Protein AF-A0A4U3AVX3-F1 (afdb_monomer_lite)

pLDDT: mean 81.18, std 16.86, range [42.47, 97.69]

Secondary structure (DSSP, 8-state):
---EEEEEE--TT-SSPPPS-SEEEEEE--TTS-HHHHHHHHH-TT-S---------------PPP-SSSSSGGG-HHHHHHHHHHS-HHHHHHHH-TT--S--S-SSS---------S-HHHHHHHSS--SPEEEEE--S-HHHHHHHHHHHHHHHTTT-EEEEE-

Radius of gyration: 23.23 Å; chains: 1; bounding box: 55×42×64 Å

Structure (mmCIF, N/CA/C/O backbone):
data_AF-A0A4U3AVX3-F1
#
_entry.id   AF-A0A4U3AVX3-F1
#
loop_
_atom_site.group_PDB
_atom_site.id
_atom_site.type_symbol
_atom_site.label_atom_id
_atom_site.label_alt_id
_atom_site.label_comp_id
_atom_site.label_asym_id
_atom_site.label_entity_id
_atom_site.label_seq_id
_atom_site.pdbx_PDB_ins_code
_atom_site.Cartn_x
_atom_site.Cartn_y
_atom_site.Cartn_z
_atom_site.occupancy
_atom_site.B_iso_or_equiv
_atom_site.auth_seq_id
_atom_site.auth_comp_id
_atom_site.auth_asym_id
_atom_site.auth_atom_id
_atom_site.pdbx_PDB_model_num
ATOM 1 N N . LYS A 1 1 ? 4.988 -21.644 -23.668 1.00 46.41 1 LYS A N 1
ATOM 2 C CA . LYS A 1 1 ? 3.973 -20.566 -23.754 1.00 46.41 1 LYS A CA 1
ATOM 3 C C . LYS A 1 1 ? 4.715 -19.306 -24.170 1.00 46.41 1 LYS A C 1
ATOM 5 O O . LYS A 1 1 ? 5.763 -19.059 -23.594 1.00 46.41 1 LYS A O 1
ATOM 10 N N . ASN A 1 2 ? 4.266 -18.623 -25.223 1.00 47.28 2 ASN A N 1
ATOM 11 C CA . ASN A 1 2 ? 4.997 -17.502 -25.822 1.00 47.28 2 ASN A CA 1
ATOM 12 C C . ASN A 1 2 ? 5.217 -16.402 -24.779 1.00 47.28 2 ASN A C 1
ATOM 14 O O . ASN A 1 2 ? 4.242 -15.883 -24.239 1.00 47.28 2 ASN A O 1
ATOM 18 N N . ALA A 1 3 ? 6.480 -16.077 -24.494 1.00 58.94 3 ALA A N 1
ATOM 19 C CA . ALA A 1 3 ? 6.816 -14.868 -23.756 1.00 58.94 3 ALA A CA 1
ATOM 20 C C . ALA A 1 3 ? 6.186 -13.681 -24.496 1.00 58.94 3 ALA A C 1
ATOM 22 O O . ALA A 1 3 ? 6.289 -13.595 -25.723 1.00 58.94 3 ALA A O 1
ATOM 23 N N . GLN A 1 4 ? 5.490 -12.800 -23.776 1.00 75.06 4 GLN A N 1
ATOM 24 C CA . GLN A 1 4 ? 5.022 -11.554 -24.373 1.00 75.06 4 GLN A CA 1
ATOM 25 C C . GLN A 1 4 ? 6.261 -10.694 -24.627 1.00 75.06 4 GLN A C 1
ATOM 27 O O . GLN A 1 4 ? 6.873 -10.178 -23.691 1.00 75.06 4 GLN A O 1
ATOM 32 N N . LEU A 1 5 ? 6.673 -10.646 -25.892 1.00 83.94 5 LEU A N 1
ATOM 33 C CA . LEU A 1 5 ? 7.827 -9.904 -26.373 1.00 83.94 5 LEU A CA 1
ATOM 34 C C . LEU A 1 5 ? 7.346 -8.556 -26.903 1.00 83.94 5 LEU A C 1
ATOM 36 O O . LEU A 1 5 ? 6.548 -8.505 -27.839 1.00 83.94 5 LEU A O 1
ATOM 40 N N . PHE A 1 6 ? 7.847 -7.477 -26.319 1.00 88.19 6 PHE A N 1
ATOM 41 C CA . PHE A 1 6 ? 7.631 -6.127 -26.811 1.00 88.19 6 PHE A CA 1
ATOM 42 C C . PHE A 1 6 ? 8.921 -5.621 -27.455 1.00 88.19 6 PHE A C 1
ATOM 44 O O . PHE A 1 6 ? 9.955 -5.514 -26.798 1.00 88.19 6 PHE A O 1
ATOM 51 N N . VAL A 1 7 ? 8.865 -5.363 -28.761 1.00 90.50 7 VAL A N 1
ATOM 52 C CA . VAL A 1 7 ? 10.031 -4.996 -29.570 1.00 90.50 7 VAL A CA 1
ATOM 53 C C . VAL A 1 7 ? 9.952 -3.518 -29.926 1.00 90.50 7 VAL A C 1
ATOM 55 O O . VAL A 1 7 ? 8.948 -3.058 -30.464 1.00 90.50 7 VAL A O 1
ATOM 58 N N . LEU A 1 8 ? 11.031 -2.794 -29.646 1.00 92.88 8 LEU A N 1
ATOM 59 C CA . LEU A 1 8 ? 11.261 -1.428 -30.097 1.00 92.88 8 LEU A CA 1
ATOM 60 C C . LEU A 1 8 ? 12.385 -1.451 -31.131 1.00 92.88 8 LEU A C 1
ATOM 62 O O . LEU A 1 8 ? 13.478 -1.926 -30.830 1.00 92.88 8 LEU A O 1
ATOM 66 N N . GLU A 1 9 ? 12.125 -0.939 -32.329 1.00 94.56 9 GLU A N 1
ATOM 67 C CA . GLU A 1 9 ? 13.113 -0.821 -33.407 1.00 94.56 9 GLU A CA 1
ATOM 68 C C . GLU A 1 9 ? 13.419 0.648 -33.695 1.00 94.56 9 GLU A C 1
ATOM 70 O O . GLU A 1 9 ? 12.637 1.546 -33.364 1.00 94.56 9 GLU A O 1
ATOM 75 N N . VAL A 1 10 ? 14.584 0.898 -34.287 1.00 93.75 10 VAL A N 1
ATOM 76 C CA . VAL A 1 10 ? 15.015 2.245 -34.650 1.00 93.75 10 VAL A CA 1
ATOM 77 C C . VAL A 1 10 ? 14.009 2.922 -35.582 1.00 93.75 10 VAL A C 1
ATOM 79 O O . VAL A 1 10 ? 13.535 2.349 -36.559 1.00 93.75 10 VAL A O 1
ATOM 82 N N . HIS A 1 11 ? 13.697 4.183 -35.285 1.00 93.75 11 HIS A N 1
ATOM 83 C CA . HIS A 1 11 ? 12.913 5.025 -36.176 1.00 93.75 11 HIS A CA 1
ATOM 84 C C . HIS A 1 11 ? 13.848 5.934 -36.977 1.00 93.75 11 HIS A C 1
ATOM 86 O O . HIS A 1 11 ? 14.228 7.006 -36.511 1.00 93.75 11 HIS A O 1
ATOM 92 N N . ASP A 1 12 ? 14.195 5.519 -38.197 1.00 89.75 12 ASP A N 1
ATOM 93 C CA . ASP A 1 12 ? 15.178 6.228 -39.034 1.00 89.75 12 ASP A CA 1
ATOM 94 C C . ASP A 1 12 ? 14.768 7.660 -39.421 1.00 89.75 12 ASP A C 1
ATOM 96 O O . ASP A 1 12 ? 15.625 8.480 -39.740 1.00 89.75 12 ASP A O 1
ATOM 100 N N . LEU A 1 13 ? 13.471 7.989 -39.374 1.00 92.19 13 LEU A N 1
ATOM 101 C CA . LEU A 1 13 ? 12.964 9.339 -39.666 1.00 92.19 13 LEU A CA 1
ATOM 102 C C . LEU A 1 13 ? 12.836 10.220 -38.414 1.00 92.19 13 LEU A C 1
ATOM 104 O O . LEU A 1 13 ? 12.289 11.322 -38.489 1.00 92.19 13 LEU A O 1
ATOM 108 N N . TYR A 1 14 ? 13.311 9.757 -37.255 1.00 92.25 14 TYR A N 1
ATOM 109 C CA . TYR A 1 14 ? 13.309 10.569 -36.048 1.00 92.25 14 TYR A CA 1
ATOM 110 C C . TYR A 1 14 ? 14.224 11.787 -36.229 1.00 92.25 14 TYR A C 1
ATOM 112 O O . TYR A 1 14 ? 15.420 11.673 -36.464 1.00 92.25 14 TYR A O 1
ATOM 120 N N . TYR A 1 15 ? 13.638 12.975 -36.108 1.00 89.19 15 TYR A N 1
ATOM 121 C CA . TYR A 1 15 ? 14.219 14.249 -36.547 1.00 89.19 15 TYR A CA 1
ATOM 122 C C . TYR A 1 15 ? 15.460 14.739 -35.777 1.00 89.19 15 TYR A C 1
ATOM 124 O O . TYR A 1 15 ? 16.019 15.776 -36.135 1.00 89.19 15 TYR A O 1
ATOM 132 N N . ARG A 1 16 ? 15.849 14.072 -34.685 1.00 89.94 16 ARG A N 1
ATOM 133 C CA . ARG A 1 16 ? 17.024 14.439 -33.882 1.00 89.94 16 ARG A CA 1
ATOM 134 C C . ARG A 1 16 ? 18.163 13.461 -34.142 1.00 89.94 16 ARG A C 1
ATOM 136 O O . ARG A 1 16 ? 18.607 13.295 -35.270 1.00 89.94 16 ARG A O 1
ATOM 143 N N . GLU A 1 17 ? 18.663 12.849 -33.083 1.00 90.12 17 GLU A N 1
ATOM 144 C CA . GLU A 1 17 ? 19.763 11.909 -33.142 1.00 90.12 17 GLU A CA 1
ATOM 145 C C . GLU A 1 17 ? 19.211 10.502 -33.315 1.00 90.12 17 GLU A C 1
ATOM 147 O O . GLU A 1 17 ? 18.207 10.123 -32.702 1.00 90.12 17 GLU A O 1
ATOM 152 N N . ARG A 1 18 ? 19.894 9.723 -34.151 1.00 89.44 18 ARG A N 1
ATOM 153 C CA . ARG A 1 18 ? 19.607 8.305 -34.303 1.00 89.44 18 ARG A CA 1
ATOM 154 C C . ARG A 1 18 ? 19.946 7.585 -32.989 1.00 89.44 18 ARG A C 1
ATOM 156 O O . ARG A 1 18 ? 21.055 7.765 -32.484 1.00 89.44 18 ARG A O 1
ATOM 163 N N . PRO A 1 19 ? 19.046 6.745 -32.452 1.00 90.19 19 PRO A N 1
ATOM 164 C CA . PRO A 1 19 ? 19.368 5.857 -31.341 1.00 90.19 19 PRO A CA 1
ATOM 165 C C . PRO A 1 19 ? 20.643 5.037 -31.596 1.00 90.19 19 PRO A C 1
ATOM 167 O O . PRO A 1 19 ? 20.881 4.562 -32.709 1.00 90.19 19 PRO A O 1
ATOM 170 N N . PHE A 1 20 ? 21.448 4.840 -30.549 1.00 89.56 20 PHE A N 1
ATOM 171 C CA . PHE A 1 20 ? 22.658 4.008 -30.611 1.00 89.56 20 PHE A CA 1
ATOM 172 C C . PHE A 1 20 ? 22.356 2.512 -30.770 1.00 89.56 20 PHE A C 1
ATOM 174 O O . PHE A 1 20 ? 23.218 1.759 -31.213 1.00 89.56 20 PHE A O 1
ATOM 181 N N . LEU A 1 21 ? 21.155 2.082 -30.375 1.00 90.75 21 LEU A N 1
ATOM 182 C CA . LEU A 1 21 ? 20.692 0.702 -30.481 1.00 90.75 21 LEU A CA 1
ATOM 183 C C . LEU A 1 21 ? 19.635 0.599 -31.575 1.00 90.75 21 LEU A C 1
ATOM 185 O O . LEU A 1 21 ? 18.685 1.381 -31.596 1.00 90.75 21 LEU A O 1
ATOM 189 N N . ASP A 1 22 ? 19.781 -0.404 -32.436 1.00 92.00 22 ASP A N 1
ATOM 190 C CA . ASP A 1 22 ? 18.849 -0.646 -33.541 1.00 92.00 22 ASP A CA 1
ATOM 191 C C . ASP A 1 22 ? 17.568 -1.344 -33.077 1.00 92.00 22 ASP A C 1
ATOM 193 O O . ASP A 1 22 ? 16.520 -1.224 -33.711 1.00 92.00 22 ASP A O 1
ATOM 197 N N . ARG A 1 23 ? 17.661 -2.082 -31.964 1.00 89.94 23 ARG A N 1
ATOM 198 C CA . ARG A 1 23 ? 16.577 -2.902 -31.437 1.00 89.94 23 ARG A CA 1
ATOM 199 C C . ARG A 1 23 ? 16.697 -3.093 -29.930 1.00 89.94 23 ARG A C 1
ATOM 201 O O . ARG A 1 23 ? 17.777 -3.385 -29.419 1.00 89.94 23 ARG A O 1
ATOM 208 N N . ILE A 1 24 ? 15.575 -2.960 -29.233 1.00 89.56 24 ILE A N 1
ATOM 209 C CA . ILE A 1 24 ? 15.419 -3.280 -27.813 1.00 89.56 24 ILE A CA 1
ATOM 210 C C . ILE A 1 24 ? 14.266 -4.273 -27.687 1.00 89.56 24 ILE A C 1
ATOM 212 O O . ILE A 1 24 ? 13.164 -4.036 -28.180 1.00 89.56 24 ILE A O 1
ATOM 216 N N . GLU A 1 25 ? 14.526 -5.386 -27.014 1.00 87.69 25 GLU A N 1
ATOM 217 C CA . GLU A 1 25 ? 13.552 -6.442 -26.761 1.00 87.69 25 GLU A CA 1
ATOM 218 C C . GLU A 1 25 ? 13.214 -6.481 -25.269 1.00 87.69 25 GLU A C 1
ATOM 220 O O . GLU A 1 25 ? 14.060 -6.807 -24.438 1.00 87.69 25 GLU A O 1
ATOM 225 N N . LEU A 1 26 ? 11.972 -6.144 -24.922 1.00 84.19 26 LEU A N 1
ATOM 226 C CA . LEU A 1 26 ? 11.451 -6.264 -23.564 1.00 84.19 26 LEU A CA 1
ATOM 227 C C . LEU A 1 26 ? 10.667 -7.571 -23.457 1.00 84.19 26 LEU A C 1
ATOM 229 O O . LEU A 1 26 ? 9.624 -7.747 -24.089 1.00 84.19 26 LEU A O 1
ATOM 233 N N . MET A 1 27 ? 11.188 -8.505 -22.668 1.00 81.25 27 MET A N 1
ATOM 234 C CA . MET A 1 27 ? 10.599 -9.828 -22.484 1.00 81.25 27 MET A CA 1
ATOM 235 C C . MET A 1 27 ? 9.857 -9.895 -21.153 1.00 81.25 27 MET A C 1
ATOM 237 O O . MET A 1 27 ? 10.463 -9.721 -20.096 1.00 81.25 27 MET A O 1
ATOM 241 N N . ASN A 1 28 ? 8.563 -10.212 -21.190 1.00 75.31 28 ASN A N 1
ATOM 242 C CA . ASN A 1 28 ? 7.835 -10.583 -19.982 1.00 75.31 28 ASN A CA 1
ATOM 243 C C . ASN A 1 28 ? 8.186 -12.031 -19.604 1.00 75.31 28 ASN A C 1
ATOM 245 O O . ASN A 1 28 ? 7.740 -12.978 -20.260 1.00 75.31 28 ASN A O 1
ATOM 249 N N . VAL A 1 29 ? 9.020 -12.192 -18.577 1.00 71.50 29 VAL A N 1
ATOM 250 C CA . VAL A 1 29 ? 9.390 -13.492 -18.006 1.00 71.50 29 VAL A CA 1
ATOM 251 C C . VAL A 1 29 ? 8.610 -13.744 -16.717 1.00 71.50 29 VAL A C 1
ATOM 253 O O . VAL A 1 29 ? 8.318 -12.821 -15.960 1.00 71.50 29 VAL A O 1
ATOM 256 N N . GLU A 1 30 ? 8.266 -15.002 -16.443 1.00 66.88 30 GLU A N 1
ATOM 257 C CA . GLU A 1 30 ? 7.594 -15.360 -15.190 1.00 66.88 30 GLU A CA 1
ATOM 258 C C . GLU A 1 30 ? 8.519 -15.095 -13.979 1.00 66.88 30 GLU A C 1
ATOM 260 O O . GLU A 1 30 ? 9.715 -15.387 -14.032 1.00 66.88 30 GLU A O 1
ATOM 265 N N . LYS A 1 31 ? 7.949 -14.564 -12.881 1.00 57.25 31 LYS A N 1
ATOM 266 C CA . LYS A 1 31 ? 8.620 -14.034 -11.664 1.00 57.25 31 LYS A CA 1
ATOM 267 C C . LYS A 1 31 ? 9.709 -14.917 -11.024 1.00 57.25 31 LYS A C 1
ATOM 269 O O . LYS A 1 31 ? 10.500 -14.409 -10.241 1.00 57.25 31 LYS A O 1
ATOM 274 N N . ASN A 1 32 ? 9.758 -16.212 -11.333 1.00 52.56 32 ASN A N 1
ATOM 275 C CA . ASN A 1 32 ? 10.705 -17.167 -10.740 1.00 52.56 32 ASN A CA 1
ATOM 276 C C . ASN A 1 32 ? 12.015 -17.314 -11.522 1.00 52.56 32 ASN A C 1
ATOM 278 O O . ASN A 1 32 ? 12.859 -18.140 -11.174 1.00 52.56 32 ASN A O 1
ATOM 282 N N . VAL A 1 33 ? 12.195 -16.542 -12.589 1.00 50.53 33 VAL A N 1
ATOM 283 C CA . VAL A 1 33 ? 13.469 -16.468 -13.292 1.00 50.53 33 VAL A CA 1
ATOM 284 C C . VAL A 1 33 ? 14.239 -15.304 -12.690 1.00 50.53 33 VAL A C 1
ATOM 286 O O . VAL A 1 33 ? 13.786 -14.169 -12.773 1.00 50.53 33 VAL A O 1
ATOM 289 N N . ASN A 1 34 ? 15.404 -15.564 -12.096 1.00 50.75 34 ASN A N 1
ATOM 290 C CA . ASN A 1 34 ? 16.345 -14.500 -11.760 1.00 50.75 34 ASN A CA 1
ATOM 291 C C . ASN A 1 34 ? 16.779 -13.844 -13.086 1.00 50.75 34 ASN A C 1
ATOM 293 O O . ASN A 1 34 ? 17.649 -14.354 -13.792 1.00 50.75 34 ASN A O 1
ATOM 297 N N . THR A 1 35 ? 16.073 -12.792 -13.502 1.00 48.16 35 THR A N 1
ATOM 298 C CA . THR A 1 35 ? 16.073 -12.259 -14.876 1.00 48.16 35 THR A CA 1
ATOM 299 C C . THR A 1 35 ? 17.452 -11.773 -15.309 1.00 48.16 35 THR A C 1
ATOM 301 O O . THR A 1 35 ? 17.804 -11.841 -16.486 1.00 48.16 35 THR A O 1
ATOM 304 N N . TYR A 1 36 ? 18.262 -11.355 -14.335 1.00 50.19 36 TYR A N 1
ATOM 305 C CA . TYR A 1 36 ? 19.651 -10.952 -14.521 1.00 50.19 36 TYR A CA 1
ATOM 306 C C . TYR A 1 36 ? 20.582 -12.111 -14.902 1.00 50.19 36 TYR A C 1
ATOM 308 O O . TYR A 1 36 ? 21.579 -11.902 -15.592 1.00 50.19 36 TYR A O 1
ATOM 316 N N . ASP A 1 37 ? 20.255 -13.340 -14.498 1.00 49.62 37 ASP A N 1
ATOM 317 C CA . ASP A 1 37 ? 21.137 -14.494 -14.663 1.00 49.62 37 ASP A CA 1
ATOM 318 C C . ASP A 1 37 ? 21.044 -15.141 -16.052 1.00 49.62 37 ASP A C 1
ATOM 320 O O . ASP A 1 37 ? 22.043 -15.670 -16.541 1.00 49.62 37 ASP A O 1
ATOM 324 N N . VAL A 1 38 ? 19.884 -15.102 -16.719 1.00 49.62 38 VAL A N 1
ATOM 325 C CA . VAL A 1 38 ? 19.653 -15.928 -17.923 1.00 49.62 38 VAL A CA 1
ATOM 326 C C . VAL A 1 38 ? 20.438 -15.445 -19.145 1.00 49.62 38 VAL A C 1
ATOM 328 O O . VAL A 1 38 ? 20.944 -16.270 -19.905 1.00 49.62 38 VAL A O 1
ATOM 331 N N . LEU A 1 39 ? 20.602 -14.132 -19.329 1.00 49.31 39 LEU A N 1
ATOM 332 C CA . LEU A 1 39 ? 21.301 -13.587 -20.502 1.00 49.31 39 LEU A CA 1
ATOM 333 C C . LEU A 1 39 ? 22.802 -13.368 -20.257 1.00 49.31 39 LEU A C 1
ATOM 335 O O . LEU A 1 39 ? 23.611 -13.603 -21.154 1.00 49.31 39 LEU A O 1
ATOM 339 N N . VAL A 1 40 ? 23.202 -12.990 -19.037 1.00 46.50 40 VAL A N 1
ATOM 340 C CA . VAL A 1 40 ? 24.609 -12.684 -18.717 1.00 46.50 40 VAL A CA 1
ATOM 341 C C . VAL A 1 40 ? 25.443 -13.958 -18.522 1.00 46.50 40 VAL A C 1
ATOM 343 O O . VAL A 1 40 ? 26.552 -14.037 -19.056 1.00 46.50 40 VAL A O 1
ATOM 346 N N . LYS A 1 41 ? 24.914 -14.997 -17.849 1.00 46.38 41 LYS A N 1
ATOM 347 C CA . LYS A 1 41 ? 25.636 -16.276 -17.661 1.00 46.38 41 LYS A CA 1
ATOM 348 C C . LYS A 1 41 ? 25.785 -17.080 -18.954 1.00 46.38 41 LYS A C 1
ATOM 350 O O . LYS A 1 41 ? 26.730 -17.856 -19.080 1.00 46.38 41 LYS A O 1
ATOM 355 N N . ALA A 1 42 ? 24.884 -16.894 -19.921 1.00 49.72 42 ALA A N 1
ATOM 356 C CA . ALA A 1 42 ? 24.968 -17.567 -21.216 1.00 49.72 42 ALA A CA 1
ATOM 357 C C . ALA A 1 42 ? 26.131 -17.044 -22.082 1.00 49.72 42 ALA A C 1
ATOM 359 O O . ALA A 1 42 ? 26.704 -17.815 -22.850 1.00 49.72 42 ALA A O 1
ATOM 360 N N . GLN A 1 43 ? 26.500 -15.764 -21.946 1.00 49.50 43 GLN A N 1
ATOM 361 C CA . GLN A 1 43 ? 27.513 -15.118 -22.792 1.00 49.50 43 GLN A CA 1
ATOM 362 C C . GLN A 1 43 ? 28.888 -14.965 -22.124 1.00 49.50 43 GLN A C 1
ATOM 364 O O . GLN A 1 43 ? 29.898 -14.921 -22.823 1.00 49.50 43 GLN A O 1
ATOM 369 N N . TYR A 1 44 ? 28.959 -14.920 -20.791 1.00 50.62 44 TYR A N 1
ATOM 370 C CA . TYR A 1 44 ? 30.203 -14.653 -20.064 1.00 50.62 44 TYR A CA 1
ATOM 371 C C . TYR A 1 44 ? 30.431 -15.691 -18.963 1.00 50.62 44 TYR A C 1
ATOM 373 O O . TYR A 1 44 ? 30.231 -15.415 -17.784 1.00 50.62 44 TYR A O 1
ATOM 381 N N . LYS A 1 45 ? 30.862 -16.900 -19.350 1.00 49.84 45 LYS A N 1
ATOM 382 C CA . LYS A 1 45 ? 31.167 -17.989 -18.403 1.00 49.84 45 LYS A CA 1
ATOM 383 C C . LYS A 1 45 ? 32.364 -17.707 -17.477 1.00 49.84 45 LYS A C 1
ATOM 385 O O . LYS A 1 45 ? 32.415 -18.299 -16.409 1.00 49.84 45 LYS A O 1
ATOM 390 N N . ASP A 1 46 ? 33.252 -16.771 -17.835 1.00 50.34 46 ASP A N 1
ATOM 391 C CA . ASP A 1 46 ? 34.568 -16.602 -17.184 1.00 50.34 46 ASP A CA 1
ATOM 392 C C . ASP A 1 46 ? 34.865 -15.184 -16.643 1.00 50.34 46 ASP A C 1
ATOM 394 O O . ASP A 1 46 ? 36.025 -14.792 -16.525 1.00 50.34 46 ASP A O 1
ATOM 398 N N . LYS A 1 47 ? 33.856 -14.361 -16.320 1.00 50.53 47 LYS A N 1
ATOM 399 C CA . LYS A 1 47 ? 34.097 -13.039 -15.698 1.00 50.53 47 LYS A CA 1
ATOM 400 C C . LYS A 1 47 ? 33.463 -12.955 -14.313 1.00 50.53 47 LYS A C 1
ATOM 402 O O . LYS A 1 47 ? 32.245 -12.932 -14.196 1.00 50.53 47 LYS A O 1
ATOM 407 N N . GLU A 1 48 ? 34.296 -12.827 -13.278 1.00 53.81 48 GLU A N 1
ATOM 408 C CA . GLU A 1 48 ? 33.881 -12.847 -11.864 1.00 53.81 48 GLU A CA 1
ATOM 409 C C . GLU A 1 48 ? 32.998 -11.676 -11.399 1.00 53.81 48 GLU A C 1
ATOM 411 O O . GLU A 1 48 ? 32.518 -11.724 -10.275 1.00 53.81 48 GLU A O 1
ATOM 416 N N . LYS A 1 49 ? 32.746 -10.656 -12.231 1.00 58.25 49 LYS A N 1
ATOM 417 C CA . LYS A 1 49 ? 31.644 -9.666 -12.130 1.00 58.25 49 LYS A CA 1
ATOM 418 C C . LYS A 1 49 ? 31.894 -8.562 -13.168 1.00 58.25 49 LYS A C 1
ATOM 420 O O . LYS A 1 49 ? 32.577 -7.587 -12.868 1.00 58.25 49 LYS A O 1
ATOM 425 N N . PRO A 1 50 ? 31.396 -8.687 -14.410 1.00 52.66 50 PRO A N 1
ATOM 426 C CA . PRO A 1 50 ? 31.644 -7.674 -15.438 1.00 52.66 50 PRO A CA 1
ATOM 427 C C . PRO A 1 50 ? 30.811 -6.391 -15.271 1.00 52.66 50 PRO A C 1
ATOM 429 O O . PRO A 1 50 ? 31.101 -5.405 -15.944 1.00 52.66 50 PRO A O 1
ATOM 432 N N . ASN A 1 51 ? 29.792 -6.379 -14.402 1.00 58.09 51 ASN A N 1
ATOM 433 C CA . ASN A 1 51 ? 28.745 -5.356 -14.423 1.00 58.09 51 ASN A CA 1
ATOM 434 C C . ASN A 1 51 ? 28.656 -4.578 -13.105 1.00 58.09 51 ASN A C 1
ATOM 436 O O . ASN A 1 51 ? 28.678 -5.162 -12.022 1.00 58.09 51 ASN A O 1
ATOM 440 N N . LYS A 1 52 ? 28.509 -3.253 -13.217 1.00 61.69 52 LYS A N 1
ATOM 441 C CA . LYS A 1 52 ? 28.185 -2.366 -12.098 1.00 61.69 52 LYS A CA 1
ATOM 442 C C . LYS A 1 52 ? 26.672 -2.343 -11.914 1.00 61.69 52 LYS A C 1
ATOM 444 O O . LYS A 1 52 ? 25.956 -1.844 -12.778 1.00 61.69 52 LYS A O 1
ATOM 449 N N . GLU A 1 53 ? 26.203 -2.868 -10.793 1.00 62.16 53 GLU A N 1
ATOM 450 C CA . GLU A 1 53 ? 24.816 -2.706 -10.371 1.00 62.16 53 GLU A CA 1
ATOM 451 C C . GLU A 1 53 ? 24.610 -1.268 -9.879 1.00 62.16 53 GLU A C 1
ATOM 453 O O . GLU A 1 53 ? 25.418 -0.732 -9.114 1.00 62.16 53 GLU A O 1
ATOM 458 N N . LEU A 1 54 ? 23.572 -0.609 -10.389 1.00 63.78 54 LEU A N 1
ATOM 459 C CA . LEU A 1 54 ? 23.185 0.736 -9.982 1.00 63.78 54 LEU A CA 1
ATOM 460 C C . LEU A 1 54 ? 21.849 0.627 -9.259 1.00 63.78 54 LEU A C 1
ATOM 462 O O . LEU A 1 54 ? 20.818 0.453 -9.901 1.00 63.78 54 LEU A O 1
ATOM 466 N N . SER A 1 55 ? 21.870 0.750 -7.936 1.00 64.44 55 SER A N 1
ATOM 467 C CA . SER A 1 55 ? 20.661 0.971 -7.154 1.00 64.44 55 SER A CA 1
ATOM 468 C C . SER A 1 55 ? 20.397 2.471 -7.047 1.00 64.44 55 SER A C 1
ATOM 470 O O . SER A 1 55 ? 21.311 3.285 -6.873 1.00 64.44 55 SER A O 1
ATOM 472 N N . ARG A 1 56 ? 19.132 2.859 -7.189 1.00 65.75 56 ARG A N 1
ATOM 473 C CA . ARG A 1 56 ? 18.678 4.228 -6.956 1.00 65.75 56 ARG A CA 1
ATOM 474 C C . ARG A 1 56 ? 17.411 4.160 -6.128 1.00 65.75 56 ARG A C 1
ATOM 476 O O . ARG A 1 56 ? 16.516 3.397 -6.467 1.00 65.75 56 ARG A O 1
ATOM 483 N N . LEU A 1 57 ? 17.338 4.980 -5.084 1.00 68.00 57 LEU A N 1
ATOM 484 C CA . LEU A 1 57 ? 16.098 5.167 -4.346 1.00 68.00 57 LEU A CA 1
ATOM 485 C C . LEU A 1 57 ? 15.049 5.738 -5.307 1.00 68.00 57 LEU A C 1
ATOM 487 O O . LEU A 1 57 ? 15.237 6.822 -5.870 1.00 68.00 57 LEU A O 1
ATOM 491 N N . GLU A 1 58 ? 13.979 4.987 -5.537 1.00 68.12 58 GLU A N 1
ATOM 492 C CA . GLU A 1 58 ? 12.843 5.490 -6.296 1.00 68.12 58 GLU A CA 1
ATOM 493 C C . GLU A 1 58 ? 12.093 6.536 -5.469 1.00 68.12 58 GLU A C 1
ATOM 495 O O . GLU A 1 58 ? 11.968 6.430 -4.253 1.00 68.12 58 GLU A O 1
ATOM 500 N N . SER A 1 59 ? 11.592 7.581 -6.126 1.00 72.19 59 SER A N 1
ATOM 501 C CA . SER A 1 59 ? 10.771 8.612 -5.476 1.00 72.19 59 SER A CA 1
ATOM 502 C C . SER A 1 59 ? 9.294 8.208 -5.443 1.00 72.19 59 SER A C 1
ATOM 504 O O . SER A 1 59 ? 8.423 9.008 -5.786 1.00 72.19 59 SER A O 1
ATOM 506 N N . ASN A 1 60 ? 9.015 6.950 -5.103 1.00 78.75 60 ASN A N 1
ATOM 507 C CA . ASN A 1 60 ? 7.666 6.429 -4.925 1.00 78.75 60 ASN A CA 1
ATOM 508 C C . ASN A 1 60 ? 7.254 6.506 -3.444 1.00 78.75 60 ASN A C 1
ATOM 510 O O . ASN A 1 60 ? 8.082 6.650 -2.546 1.00 78.75 60 ASN A O 1
ATOM 514 N N . VAL A 1 61 ? 5.945 6.485 -3.193 1.00 83.38 61 VAL A N 1
ATOM 515 C CA . VAL A 1 61 ? 5.380 6.490 -1.840 1.00 83.38 61 VAL A CA 1
ATOM 516 C C . VAL A 1 61 ? 4.290 5.435 -1.778 1.00 83.38 61 VAL A C 1
ATOM 518 O O . VAL A 1 61 ? 3.347 5.470 -2.569 1.00 83.38 61 VAL A O 1
ATOM 521 N N . THR A 1 62 ? 4.397 4.540 -0.803 1.00 86.94 62 THR A N 1
ATOM 522 C CA . THR A 1 62 ? 3.330 3.610 -0.427 1.00 86.94 62 THR A CA 1
ATOM 523 C C . THR A 1 62 ? 2.485 4.247 0.670 1.00 86.94 62 THR A C 1
ATOM 525 O O . THR A 1 62 ? 3.015 4.816 1.624 1.00 86.94 62 THR A O 1
ATOM 528 N N . TYR A 1 63 ? 1.163 4.182 0.534 1.00 89.44 63 TYR A N 1
ATOM 529 C CA . TYR A 1 63 ? 0.228 4.794 1.473 1.00 89.44 63 TYR A CA 1
ATOM 530 C C . TYR A 1 63 ? -1.048 3.964 1.602 1.00 89.44 63 TYR A C 1
ATOM 532 O O . TYR A 1 63 ? -1.431 3.233 0.691 1.00 89.44 63 TYR A O 1
ATOM 540 N N . VAL A 1 64 ? -1.725 4.113 2.740 1.00 91.75 64 VAL A N 1
ATOM 541 C CA . VAL A 1 64 ? -3.042 3.520 2.993 1.00 91.75 64 VAL A CA 1
ATOM 542 C C . VAL A 1 64 ? -4.111 4.581 2.764 1.00 91.75 64 VAL A C 1
ATOM 544 O O . VAL A 1 64 ? -4.035 5.686 3.301 1.00 91.75 64 VAL A O 1
ATOM 547 N N . THR A 1 65 ? -5.133 4.248 1.980 1.00 93.06 65 THR A N 1
ATOM 548 C CA . THR A 1 65 ? -6.275 5.133 1.723 1.00 93.06 65 THR A CA 1
ATOM 549 C C . THR A 1 65 ? -7.496 4.714 2.528 1.00 93.06 65 THR A C 1
ATOM 551 O O . THR A 1 65 ? -7.873 3.545 2.520 1.00 93.06 65 THR A O 1
ATOM 554 N N . CYS A 1 66 ? -8.172 5.679 3.152 1.00 93.62 66 CYS A N 1
ATOM 555 C CA . CYS A 1 66 ? -9.462 5.465 3.810 1.00 93.62 66 CYS A CA 1
ATOM 556 C C . CYS A 1 66 ? -10.604 5.921 2.888 1.00 93.62 66 CYS A C 1
ATOM 558 O O . CYS A 1 66 ? -10.612 7.066 2.433 1.00 93.62 66 CYS A O 1
ATOM 560 N N . ASN A 1 67 ? -11.586 5.056 2.628 1.00 94.50 67 ASN A N 1
ATOM 561 C CA . ASN A 1 67 ? -12.761 5.422 1.835 1.00 94.50 67 ASN A CA 1
ATOM 562 C C . ASN A 1 67 ? -13.786 6.172 2.702 1.00 94.50 67 ASN A C 1
ATOM 564 O O . ASN A 1 67 ? -14.471 5.558 3.514 1.00 94.50 67 ASN A O 1
ATOM 568 N N . LEU A 1 68 ? -13.895 7.490 2.504 1.00 94.94 68 LEU A N 1
ATOM 569 C CA . LEU A 1 68 ? -14.812 8.363 3.253 1.00 94.94 68 LEU A CA 1
ATOM 570 C C . LEU A 1 68 ? -16.239 8.402 2.682 1.00 94.94 68 LEU A C 1
ATOM 572 O O . LEU A 1 68 ? -17.140 8.939 3.321 1.00 94.94 68 LEU A O 1
ATOM 576 N N . VAL A 1 69 ? -16.454 7.877 1.473 1.00 95.50 69 VAL A N 1
ATOM 577 C CA . VAL A 1 69 ? -17.779 7.868 0.828 1.00 95.50 69 VAL A CA 1
ATOM 578 C C . VAL A 1 69 ? -18.648 6.750 1.399 1.00 95.50 69 VAL A C 1
ATOM 580 O O . VAL A 1 69 ? -19.861 6.901 1.507 1.00 95.50 69 VAL A O 1
ATOM 583 N N . LYS A 1 70 ? -18.030 5.628 1.776 1.00 92.12 70 LYS A N 1
ATOM 584 C CA . LYS A 1 70 ? -18.727 4.496 2.384 1.00 92.12 70 LYS A CA 1
ATOM 585 C C . LYS A 1 70 ? -19.106 4.832 3.827 1.00 92.12 70 LYS A C 1
ATOM 587 O O . LYS A 1 70 ? -18.248 5.246 4.605 1.00 92.12 70 LYS A O 1
ATOM 592 N N . GLU A 1 71 ? -20.368 4.601 4.181 1.00 91.25 71 GLU A N 1
ATOM 593 C CA . GLU A 1 71 ? -20.812 4.662 5.575 1.00 91.25 71 GLU A CA 1
ATOM 594 C C . GLU A 1 71 ? -20.014 3.670 6.427 1.00 91.25 71 GLU A C 1
ATOM 596 O O . GLU A 1 71 ? -19.821 2.512 6.041 1.00 91.25 71 GLU A O 1
ATOM 601 N N . GLY A 1 72 ? -19.521 4.142 7.571 1.00 92.31 72 GLY A N 1
ATOM 602 C CA . GLY A 1 72 ? -18.740 3.328 8.492 1.00 92.31 72 GLY A CA 1
ATOM 603 C C . GLY A 1 72 ? -17.681 4.123 9.260 1.00 92.31 72 GLY A C 1
ATOM 604 O O . GLY A 1 72 ? -17.644 5.357 9.211 1.00 92.31 72 GLY A O 1
ATOM 605 N N . PRO A 1 73 ? -16.760 3.425 9.936 1.00 94.06 73 PRO A N 1
ATOM 606 C CA . PRO A 1 73 ? -15.854 4.011 10.920 1.00 94.06 73 PRO A CA 1
ATOM 607 C C . PRO A 1 73 ? -14.766 4.853 10.246 1.00 94.06 73 PRO A C 1
ATOM 609 O O . PRO A 1 73 ? -14.179 5.735 10.859 1.00 94.06 73 PRO A O 1
ATOM 612 N N . MET A 1 74 ? -14.536 4.644 8.945 1.00 94.69 74 MET A N 1
ATOM 613 C CA . MET A 1 74 ? -13.607 5.447 8.149 1.00 94.69 74 MET A CA 1
ATOM 614 C C . MET A 1 74 ? -14.032 6.912 8.038 1.00 94.69 74 MET A C 1
ATOM 616 O O . MET A 1 74 ? -13.173 7.763 7.821 1.00 94.69 74 MET A O 1
ATOM 620 N N . GLN A 1 75 ? -15.320 7.233 8.202 1.00 94.88 75 GLN A N 1
ATOM 621 C CA . GLN A 1 75 ? -15.804 8.616 8.198 1.00 94.88 75 GLN A CA 1
ATOM 622 C C . GLN A 1 75 ? -15.445 9.368 9.485 1.00 94.88 75 GLN A C 1
ATOM 624 O O . GLN A 1 75 ? -15.296 10.591 9.452 1.00 94.88 75 GLN A O 1
ATOM 629 N N . ASP A 1 76 ? -15.196 8.655 10.582 1.00 95.06 76 ASP A N 1
ATOM 630 C CA . ASP A 1 76 ? -14.809 9.249 11.854 1.00 95.06 76 ASP A CA 1
ATOM 631 C C . ASP A 1 76 ? -13.319 9.616 11.886 1.00 95.06 76 ASP A C 1
ATOM 633 O O . ASP A 1 76 ? -12.424 8.798 11.667 1.00 95.06 76 ASP A O 1
ATOM 637 N N . GLU A 1 77 ? -13.044 10.885 12.173 1.00 93.69 77 GLU A N 1
ATOM 638 C CA . GLU A 1 77 ? -11.689 11.405 12.307 1.00 93.69 77 GLU A CA 1
ATOM 639 C C . GLU A 1 77 ? -10.927 10.799 13.490 1.00 93.69 77 GLU A C 1
ATOM 641 O O . GLU A 1 77 ? -9.729 10.547 13.354 1.00 93.69 77 GLU A O 1
ATOM 646 N N . LEU A 1 78 ? -11.589 10.504 14.615 1.00 94.19 78 LEU A N 1
ATOM 647 C CA . LEU A 1 78 ? -10.942 9.877 15.772 1.00 94.19 78 LEU A CA 1
ATOM 648 C C . LEU A 1 78 ? -10.440 8.479 15.419 1.00 94.19 78 LEU A C 1
ATOM 650 O O . LEU A 1 78 ? -9.309 8.119 15.751 1.00 94.19 78 LEU A O 1
ATOM 654 N N . PHE A 1 79 ? -11.245 7.720 14.673 1.00 95.62 79 PHE A N 1
ATOM 655 C CA . PHE A 1 79 ? -10.852 6.393 14.224 1.00 95.62 79 PHE A CA 1
ATOM 656 C C . PHE A 1 79 ? -9.681 6.446 13.240 1.00 95.62 79 PHE A C 1
ATOM 658 O O . PHE A 1 79 ? -8.698 5.723 13.402 1.00 95.62 79 PHE A O 1
ATOM 665 N N . ARG A 1 80 ? -9.725 7.354 12.256 1.00 94.44 80 ARG A N 1
ATOM 666 C CA . ARG A 1 80 ? -8.596 7.549 11.329 1.00 94.44 80 ARG A CA 1
ATOM 667 C C . ARG A 1 80 ? -7.323 7.997 12.048 1.00 94.44 80 ARG A C 1
ATOM 669 O O . ARG A 1 80 ? -6.232 7.576 11.674 1.00 94.44 80 ARG A O 1
ATOM 676 N N . THR A 1 81 ? -7.460 8.814 13.088 1.00 92.56 81 THR A N 1
ATOM 677 C CA . THR A 1 81 ? -6.344 9.260 13.932 1.00 92.56 81 THR A CA 1
ATOM 678 C C . THR A 1 81 ? -5.718 8.083 14.683 1.00 92.56 81 THR A C 1
ATOM 680 O O . THR A 1 81 ? -4.494 7.948 14.692 1.00 92.56 81 THR A O 1
ATOM 683 N N . ALA A 1 82 ? -6.539 7.180 15.232 1.00 94.31 82 ALA A N 1
ATOM 684 C CA . ALA A 1 82 ? -6.062 5.939 15.839 1.00 94.31 82 ALA A CA 1
ATOM 685 C C . ALA A 1 82 ? -5.332 5.051 14.818 1.00 94.31 82 ALA A C 1
ATOM 687 O O . ALA A 1 82 ? -4.215 4.608 15.077 1.00 94.31 82 ALA A O 1
ATOM 688 N N . LEU A 1 83 ? -5.910 4.840 13.629 1.00 94.25 83 LEU A N 1
ATOM 689 C CA . LEU A 1 83 ? -5.279 4.045 12.568 1.00 94.25 83 LEU A CA 1
ATOM 690 C C . LEU A 1 83 ? -3.930 4.621 12.131 1.00 94.25 83 LEU A C 1
ATOM 692 O O . LEU A 1 83 ? -2.987 3.862 11.936 1.00 94.25 83 LEU A O 1
ATOM 696 N N . HIS A 1 84 ? -3.808 5.945 12.034 1.00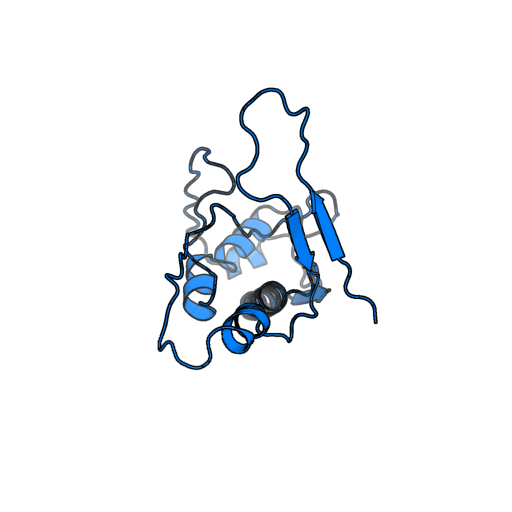 91.50 84 HIS A N 1
ATOM 697 C CA . HIS A 1 84 ? -2.545 6.608 11.712 1.00 91.50 84 HIS A CA 1
ATOM 698 C C . HIS A 1 84 ? -1.459 6.375 12.782 1.00 91.50 84 HIS A C 1
ATOM 700 O O . HIS A 1 84 ? -0.287 6.229 12.446 1.00 91.50 84 HIS A O 1
ATOM 706 N N . GLN A 1 85 ? -1.821 6.309 14.071 1.00 91.19 85 GLN A N 1
ATOM 707 C CA . GLN A 1 85 ? -0.870 5.950 15.137 1.00 91.19 85 GLN A CA 1
ATOM 708 C C . GLN A 1 85 ? -0.488 4.461 15.121 1.00 91.19 85 GLN A C 1
ATOM 710 O O . GLN A 1 85 ? 0.646 4.110 15.452 1.00 91.19 85 GLN A O 1
ATOM 715 N N . ILE A 1 86 ? -1.431 3.581 14.770 1.00 93.25 86 ILE A N 1
ATOM 716 C CA . ILE A 1 86 ? -1.204 2.131 14.704 1.00 93.25 86 ILE A CA 1
ATOM 717 C C . ILE A 1 86 ? -0.291 1.797 13.519 1.00 93.25 86 ILE A C 1
ATOM 719 O O . ILE A 1 86 ? 0.750 1.163 13.699 1.00 93.25 86 ILE A O 1
ATOM 723 N N . ILE A 1 87 ? -0.657 2.269 12.325 1.00 92.56 87 ILE A N 1
ATOM 724 C CA . ILE A 1 87 ? 0.016 2.008 11.047 1.00 92.56 87 ILE A CA 1
ATOM 725 C C . ILE A 1 87 ? 1.140 3.038 10.855 1.00 92.56 87 ILE A C 1
ATOM 727 O O . ILE A 1 87 ? 1.119 3.871 9.950 1.00 92.56 87 ILE A O 1
ATOM 731 N N . HIS A 1 88 ? 2.114 3.025 11.766 1.00 88.00 88 HIS A N 1
ATOM 732 C CA . HIS A 1 88 ? 3.198 4.004 11.759 1.00 88.00 88 HIS A CA 1
ATOM 733 C C . HIS A 1 88 ? 4.345 3.581 10.833 1.00 88.00 88 HIS A C 1
ATOM 735 O O . HIS A 1 88 ? 4.886 2.482 10.972 1.00 88.00 88 HIS A O 1
ATOM 741 N N . GLY A 1 89 ? 4.769 4.486 9.944 1.00 85.31 89 GLY A N 1
ATOM 742 C CA . GLY A 1 89 ? 5.811 4.222 8.945 1.00 85.31 89 GLY A CA 1
ATOM 743 C C . GLY A 1 89 ? 7.149 3.766 9.539 1.00 85.31 89 GLY A C 1
ATOM 744 O O . GLY A 1 89 ? 7.762 2.839 9.020 1.00 85.31 89 GLY A O 1
ATOM 745 N N . ASP A 1 90 ? 7.573 4.344 10.668 1.00 86.00 90 ASP A N 1
ATOM 746 C CA . ASP A 1 90 ? 8.810 3.912 11.344 1.00 86.00 90 ASP A CA 1
ATOM 747 C C . ASP A 1 90 ? 8.765 2.429 11.743 1.00 86.00 90 ASP A C 1
ATOM 749 O O . ASP A 1 90 ? 9.762 1.723 11.604 1.00 86.00 90 ASP A O 1
ATOM 753 N N . LYS A 1 91 ? 7.602 1.934 12.195 1.00 89.38 91 LYS A N 1
ATOM 754 C CA . LYS A 1 91 ? 7.469 0.546 12.648 1.00 89.38 91 LYS A CA 1
ATOM 755 C C . LYS A 1 91 ? 7.543 -0.430 11.481 1.00 89.38 91 LYS A C 1
ATOM 757 O O . LYS A 1 91 ? 8.286 -1.399 11.559 1.00 89.38 91 LYS A O 1
ATOM 762 N N . ILE A 1 92 ? 6.813 -0.169 10.394 1.00 90.94 92 ILE A N 1
ATOM 763 C CA . ILE A 1 92 ? 6.783 -1.097 9.254 1.00 90.94 92 ILE A CA 1
ATOM 764 C C . ILE A 1 92 ? 8.149 -1.184 8.559 1.00 90.94 92 ILE A C 1
ATOM 766 O O . ILE A 1 92 ? 8.587 -2.278 8.211 1.00 90.94 92 ILE A O 1
ATOM 770 N N . VAL A 1 93 ? 8.862 -0.057 8.427 1.00 89.44 93 VAL A N 1
ATOM 771 C CA . VAL A 1 93 ? 10.219 -0.034 7.857 1.00 89.44 93 VAL A CA 1
ATOM 772 C C . VAL A 1 93 ? 11.192 -0.805 8.751 1.00 89.44 93 VAL A C 1
ATOM 774 O O . VAL A 1 93 ? 11.972 -1.610 8.248 1.00 89.44 93 VAL A O 1
ATOM 777 N N . GLN A 1 94 ? 11.124 -0.609 10.072 1.00 89.50 94 GLN A N 1
ATOM 778 C CA . GLN A 1 94 ? 12.005 -1.293 11.018 1.00 89.50 94 GLN A CA 1
ATOM 779 C C . GLN A 1 94 ? 11.722 -2.800 11.127 1.00 89.50 94 GLN A C 1
ATOM 781 O O . GLN A 1 94 ? 12.659 -3.583 11.273 1.00 89.50 94 GLN A O 1
ATOM 786 N N . GLU A 1 95 ? 10.453 -3.211 11.096 1.00 91.44 95 GLU A N 1
ATOM 787 C CA . GLU A 1 95 ? 10.056 -4.605 11.317 1.00 91.44 95 GLU A CA 1
ATOM 788 C C . GLU A 1 95 ? 10.131 -5.469 10.055 1.00 91.44 95 GLU A C 1
ATOM 790 O O . GLU A 1 95 ? 10.551 -6.622 10.148 1.00 91.44 95 GLU A O 1
ATOM 795 N N . LEU A 1 96 ? 9.728 -4.945 8.890 1.00 89.25 96 LEU A N 1
ATOM 796 C CA . LEU A 1 96 ? 9.699 -5.722 7.645 1.00 89.25 96 LEU A CA 1
ATOM 797 C C . LEU A 1 96 ? 10.953 -5.534 6.782 1.00 89.25 96 LEU A C 1
ATOM 799 O O . LEU A 1 96 ? 11.344 -6.463 6.078 1.00 89.25 96 LEU A O 1
ATOM 803 N N . GLY A 1 97 ? 11.594 -4.359 6.816 1.00 84.56 97 GLY A N 1
ATOM 804 C CA . GLY A 1 97 ? 12.765 -4.061 5.984 1.00 84.56 97 GLY A CA 1
ATOM 805 C C . GLY A 1 97 ? 12.533 -4.313 4.483 1.00 84.56 97 GLY A C 1
ATOM 806 O O . GLY A 1 97 ? 11.452 -4.050 3.952 1.00 84.56 97 GLY A O 1
ATOM 807 N N . GLY A 1 98 ? 13.548 -4.840 3.790 1.00 81.75 98 GLY A N 1
ATOM 808 C CA . GLY A 1 98 ? 13.491 -5.165 2.358 1.00 81.75 98 GLY A CA 1
ATOM 809 C C . GLY A 1 98 ? 13.652 -3.934 1.462 1.00 81.75 98 GLY A C 1
ATOM 810 O O . GLY A 1 98 ? 14.465 -3.063 1.751 1.00 81.75 98 GLY A O 1
ATOM 811 N N . GLU A 1 99 ? 12.852 -3.846 0.396 1.00 76.38 99 GLU A N 1
ATOM 812 C CA . GLU A 1 99 ? 12.824 -2.693 -0.530 1.00 76.38 99 GLU A CA 1
ATOM 813 C C . GLU A 1 99 ? 12.197 -1.427 0.095 1.00 76.38 99 GLU A C 1
ATOM 815 O O . GLU A 1 99 ? 12.114 -0.372 -0.535 1.00 76.38 99 GLU A O 1
ATOM 820 N N . ARG A 1 100 ? 11.742 -1.509 1.352 1.00 81.25 100 ARG A N 1
ATOM 821 C CA . ARG A 1 100 ? 11.189 -0.380 2.105 1.00 81.25 100 ARG A CA 1
ATOM 822 C C . ARG A 1 100 ? 12.340 0.553 2.488 1.00 81.25 100 ARG A C 1
ATOM 824 O O . ARG A 1 100 ? 13.053 0.297 3.452 1.00 81.25 100 ARG A O 1
ATOM 831 N N . GLY A 1 101 ? 12.529 1.612 1.700 1.00 75.00 101 GLY A N 1
ATOM 832 C CA . GLY A 1 101 ? 13.623 2.573 1.860 1.00 75.00 101 GLY A CA 1
ATOM 833 C C . GLY A 1 101 ? 13.497 3.445 3.113 1.00 75.00 101 GLY A C 1
ATOM 834 O O . GLY A 1 101 ? 13.998 3.109 4.181 1.00 75.00 101 GLY A O 1
ATOM 835 N N . GLU A 1 102 ? 12.852 4.603 2.979 1.00 80.81 102 GLU A N 1
ATOM 836 C CA . GLU A 1 102 ? 12.695 5.572 4.067 1.00 80.81 102 GLU A CA 1
ATOM 837 C C . GLU A 1 102 ? 11.222 5.816 4.384 1.00 80.81 102 GLU A C 1
ATOM 839 O O . GLU A 1 102 ? 10.337 5.656 3.541 1.00 80.81 102 GLU A O 1
ATOM 844 N N . VAL A 1 103 ? 10.954 6.255 5.612 1.00 83.62 103 VAL A N 1
ATOM 845 C CA . VAL A 1 103 ? 9.598 6.594 6.036 1.00 83.62 103 VAL A CA 1
ATOM 846 C C . VAL A 1 103 ? 9.087 7.795 5.258 1.00 83.62 103 VAL A C 1
ATOM 848 O O . VAL A 1 103 ? 9.627 8.903 5.340 1.00 83.62 103 VAL A O 1
ATOM 851 N N . ALA A 1 104 ? 7.991 7.580 4.535 1.00 78.56 104 ALA A N 1
ATOM 852 C CA . ALA A 1 104 ? 7.322 8.629 3.794 1.00 78.56 104 ALA A CA 1
ATOM 853 C C . ALA A 1 104 ? 6.708 9.652 4.758 1.00 78.56 104 ALA A C 1
ATOM 855 O O . ALA A 1 104 ? 5.680 9.420 5.389 1.00 78.56 104 ALA A O 1
ATOM 856 N N . LYS A 1 105 ? 7.327 10.831 4.843 1.00 75.81 105 LYS A N 1
ATOM 857 C CA . LYS A 1 105 ? 6.792 11.960 5.624 1.00 75.81 105 LYS A CA 1
ATOM 858 C C . LYS A 1 105 ? 5.706 12.735 4.873 1.00 75.81 105 LYS A C 1
ATOM 860 O O . LYS A 1 105 ? 5.036 13.579 5.465 1.00 75.81 105 LYS A O 1
ATOM 865 N N . LYS A 1 106 ? 5.587 12.522 3.556 1.00 70.94 106 LYS A N 1
ATOM 866 C CA . LYS A 1 106 ? 4.758 13.310 2.635 1.00 70.94 106 LYS A CA 1
ATOM 867 C C . LYS A 1 106 ? 4.263 12.431 1.485 1.00 70.94 106 LYS A C 1
ATOM 869 O O . LYS A 1 106 ? 5.060 11.714 0.893 1.00 70.94 106 LYS A O 1
ATOM 874 N N . LEU A 1 107 ? 2.976 12.539 1.146 1.00 68.00 107 LEU A N 1
ATOM 875 C CA . LEU A 1 107 ? 2.400 11.928 -0.063 1.00 68.00 107 LEU A CA 1
ATOM 876 C C . LEU A 1 107 ? 2.769 12.726 -1.326 1.00 68.00 107 LEU A C 1
ATOM 878 O O . LEU A 1 107 ? 3.083 12.171 -2.370 1.00 68.00 107 LEU A O 1
ATOM 882 N N . ILE A 1 108 ? 2.736 14.053 -1.204 1.00 63.06 108 ILE A N 1
ATOM 883 C CA . ILE A 1 108 ? 3.160 15.056 -2.188 1.00 63.06 108 ILE A CA 1
ATOM 884 C C . ILE A 1 108 ? 4.014 16.057 -1.401 1.00 63.06 108 ILE A C 1
ATOM 886 O O . ILE A 1 108 ? 3.721 16.270 -0.226 1.00 63.06 108 ILE A O 1
ATOM 890 N N . LEU A 1 109 ? 5.044 16.668 -2.003 1.00 50.91 109 LEU A N 1
ATOM 891 C CA . LEU A 1 109 ? 5.856 17.768 -1.440 1.00 50.91 109 LEU A CA 1
ATOM 892 C C . LEU A 1 109 ? 4.994 18.998 -1.054 1.00 50.91 109 LEU A C 1
ATOM 894 O O . LEU A 1 109 ? 5.092 20.063 -1.650 1.00 50.91 109 LEU A O 1
ATOM 898 N N . ALA A 1 110 ? 4.123 18.858 -0.063 1.00 43.97 110 ALA A N 1
ATOM 899 C CA . ALA A 1 110 ? 3.218 19.871 0.447 1.00 43.97 110 ALA A CA 1
ATOM 900 C C . ALA A 1 110 ? 3.307 19.921 1.977 1.00 43.97 110 ALA A C 1
ATOM 902 O O . ALA A 1 110 ? 3.832 19.010 2.625 1.00 43.97 110 ALA A O 1
ATOM 903 N N . ASN A 1 111 ? 2.865 21.054 2.522 1.00 42.47 111 ASN A N 1
ATOM 904 C CA . ASN A 1 111 ? 3.167 21.506 3.876 1.00 42.47 111 ASN A CA 1
ATOM 905 C C . ASN A 1 111 ? 2.848 20.478 4.965 1.00 42.47 111 ASN A C 1
ATOM 907 O O . ASN A 1 111 ? 1.783 19.866 5.001 1.00 42.47 111 ASN A O 1
ATOM 911 N N . GLU A 1 112 ? 3.799 20.350 5.887 1.00 48.16 112 GLU A N 1
ATOM 912 C CA . GLU A 1 112 ? 3.737 19.453 7.033 1.00 48.16 112 GLU A CA 1
ATOM 913 C C . GLU A 1 112 ? 2.621 19.888 7.983 1.00 48.16 112 GLU A C 1
ATOM 915 O O . GLU A 1 112 ? 2.661 20.980 8.550 1.00 48.16 112 GLU A O 1
ATOM 920 N N . ARG A 1 113 ? 1.645 19.009 8.217 1.00 51.56 113 ARG A N 1
ATOM 921 C CA . ARG A 1 113 ? 0.884 19.031 9.465 1.00 51.56 113 ARG A CA 1
ATOM 922 C C . ARG A 1 113 ? 1.525 18.009 10.390 1.00 51.56 113 ARG A C 1
ATOM 924 O O . ARG A 1 113 ? 1.323 16.813 10.218 1.00 51.56 113 ARG A O 1
ATOM 931 N N . LYS A 1 114 ? 2.316 18.477 11.358 1.00 54.78 114 LYS A N 1
ATOM 932 C CA . LYS A 1 114 ? 2.706 17.640 12.497 1.00 54.78 114 LYS A CA 1
ATOM 933 C C . LYS A 1 114 ? 1.446 17.361 13.306 1.00 54.78 114 LYS A C 1
ATOM 935 O O . LYS A 1 114 ? 0.968 18.240 14.018 1.00 54.78 114 LYS A O 1
ATOM 940 N N . ILE A 1 115 ? 0.887 16.166 13.157 1.00 59.16 115 ILE A N 1
ATOM 941 C CA . ILE A 1 115 ? -0.191 15.713 14.029 1.00 59.16 115 ILE A CA 1
ATOM 942 C C . ILE A 1 115 ? 0.483 15.186 15.301 1.00 59.16 115 ILE A C 1
ATOM 944 O O . ILE A 1 115 ? 0.901 14.033 15.363 1.00 59.16 115 ILE A O 1
ATOM 948 N N . GLU A 1 116 ? 0.663 16.050 16.304 1.00 60.38 116 GLU A N 1
ATOM 949 C CA . GLU A 1 116 ? 1.027 15.604 17.654 1.00 60.38 116 GLU A CA 1
ATOM 950 C C . GLU A 1 116 ? -0.202 14.971 18.305 1.00 60.38 116 GLU A C 1
ATOM 952 O O . GLU A 1 116 ? -1.005 15.637 18.958 1.00 60.38 116 GLU A O 1
ATOM 957 N N . ILE A 1 117 ? -0.370 13.668 18.104 1.00 66.56 117 ILE A N 1
ATOM 958 C CA . ILE A 1 117 ? -1.446 12.917 18.743 1.00 66.56 117 ILE A CA 1
ATOM 959 C C . ILE A 1 117 ? -0.930 12.464 20.111 1.00 66.56 117 ILE A C 1
ATOM 961 O O . ILE A 1 117 ? -0.161 11.511 20.207 1.00 66.56 117 ILE A O 1
ATOM 965 N N . LYS A 1 118 ? -1.317 13.192 21.164 1.00 72.25 118 LYS A N 1
ATOM 966 C CA . LYS A 1 118 ? -0.945 12.886 22.560 1.00 72.25 118 LYS A CA 1
ATOM 967 C C . LYS A 1 118 ? -1.877 11.880 23.231 1.00 72.25 118 LYS A C 1
ATOM 969 O O . LYS A 1 118 ? -1.539 11.355 24.285 1.00 72.25 118 LYS A O 1
ATOM 974 N N . GLU A 1 119 ? -3.053 11.652 22.656 1.00 81.44 119 GLU A N 1
ATOM 975 C CA . GLU A 1 119 ? -4.021 10.705 23.198 1.00 81.44 119 GLU A CA 1
ATOM 976 C C . GLU A 1 119 ? -3.598 9.255 22.922 1.00 81.44 119 GLU A C 1
ATOM 978 O O . GLU A 1 119 ? -3.016 8.944 21.879 1.00 81.44 119 GLU A O 1
ATOM 983 N N . GLU A 1 120 ? -3.906 8.372 23.873 1.00 90.75 120 GLU A N 1
ATOM 984 C CA . GLU A 1 120 ? -3.690 6.932 23.745 1.00 90.75 120 GLU A CA 1
ATOM 985 C C . GLU A 1 120 ? -4.629 6.329 22.689 1.00 90.75 120 GLU A C 1
ATOM 987 O O . GLU A 1 120 ? -5.819 6.655 22.639 1.00 90.75 120 GLU A O 1
ATOM 992 N N . ILE A 1 121 ? -4.107 5.389 21.893 1.00 91.44 121 ILE A N 1
ATOM 993 C CA . ILE A 1 121 ? -4.840 4.709 20.810 1.00 91.44 121 ILE A CA 1
ATOM 994 C C . ILE A 1 121 ? -6.168 4.125 21.315 1.00 91.44 121 ILE A C 1
ATOM 996 O O . ILE A 1 121 ? -7.202 4.284 20.671 1.00 91.44 121 ILE A O 1
ATOM 1000 N N . GLU A 1 122 ? -6.174 3.494 22.492 1.00 92.19 122 GLU A N 1
ATOM 1001 C CA . GLU A 1 122 ? -7.388 2.897 23.063 1.00 92.19 122 GLU A CA 1
ATOM 1002 C C . GLU A 1 122 ? -8.481 3.929 23.363 1.00 92.19 122 GLU A C 1
ATOM 1004 O O . GLU A 1 122 ? -9.665 3.647 23.176 1.00 92.19 122 GLU A O 1
ATOM 1009 N N . CYS A 1 123 ? -8.102 5.125 23.820 1.00 92.50 123 CYS A N 1
ATOM 1010 C CA . CYS A 1 123 ? -9.043 6.209 24.089 1.00 92.50 123 CYS A CA 1
ATOM 1011 C C . CYS A 1 123 ? -9.665 6.734 22.793 1.00 92.50 123 CYS A C 1
ATOM 1013 O O . CYS A 1 123 ? -10.877 6.955 22.747 1.00 92.50 123 CYS A O 1
ATOM 1015 N N . LEU A 1 124 ? -8.859 6.876 21.736 1.00 93.50 124 LEU A N 1
ATOM 1016 C CA . LEU A 1 124 ? -9.338 7.278 20.413 1.00 93.50 124 LEU A CA 1
ATOM 1017 C C . LEU A 1 124 ? -10.329 6.255 19.850 1.00 93.50 124 LEU A C 1
ATOM 1019 O O . LEU A 1 124 ? -11.419 6.631 19.427 1.00 93.50 124 LEU A O 1
ATOM 1023 N N . VAL A 1 125 ? -9.995 4.961 19.916 1.00 93.44 125 VAL A N 1
ATOM 1024 C CA . VAL A 1 125 ? -10.871 3.887 19.424 1.00 93.44 125 VAL A CA 1
ATOM 1025 C C . VAL A 1 125 ? -12.180 3.838 20.219 1.00 93.44 125 VAL A C 1
ATOM 1027 O O . VAL A 1 125 ? -13.246 3.806 19.610 1.00 93.44 125 VAL A O 1
ATOM 1030 N N . LYS A 1 126 ? -12.140 3.912 21.558 1.00 92.62 126 LYS A N 1
ATOM 1031 C CA . LYS A 1 126 ? -13.350 3.874 22.409 1.00 92.62 126 LYS A CA 1
ATOM 1032 C C . LYS A 1 126 ? -14.304 5.048 22.182 1.00 92.62 126 LYS A C 1
ATOM 1034 O O . LYS A 1 126 ? -15.505 4.890 22.368 1.00 92.62 126 LYS A O 1
ATOM 1039 N N . ARG A 1 127 ? -13.775 6.228 21.849 1.00 93.94 127 ARG A N 1
ATOM 1040 C CA . ARG A 1 127 ? -14.570 7.441 21.581 1.00 93.94 127 ARG A CA 1
ATOM 1041 C C . ARG A 1 127 ? -15.067 7.523 20.142 1.00 93.94 127 ARG A C 1
ATOM 1043 O O . ARG A 1 127 ? -15.915 8.365 19.857 1.00 93.94 127 ARG A O 1
ATOM 1050 N N . SER A 1 128 ? -14.504 6.705 19.260 1.00 94.31 128 SER A N 1
ATOM 1051 C CA . SER A 1 128 ? -14.870 6.694 17.854 1.00 94.31 128 SER A CA 1
ATOM 1052 C C . SER A 1 128 ? -16.180 5.949 17.592 1.00 94.31 128 SER A C 1
ATOM 1054 O O . SER A 1 128 ? -16.716 5.262 18.460 1.00 94.31 128 SER A O 1
ATOM 1056 N N . THR A 1 129 ? -16.671 6.030 16.361 1.00 94.06 129 THR A N 1
ATOM 1057 C CA . THR A 1 129 ? -17.831 5.278 15.868 1.00 94.06 129 THR A CA 1
ATOM 1058 C C . THR A 1 129 ? -17.508 3.828 15.495 1.00 94.06 129 THR A C 1
ATOM 1060 O O . THR A 1 129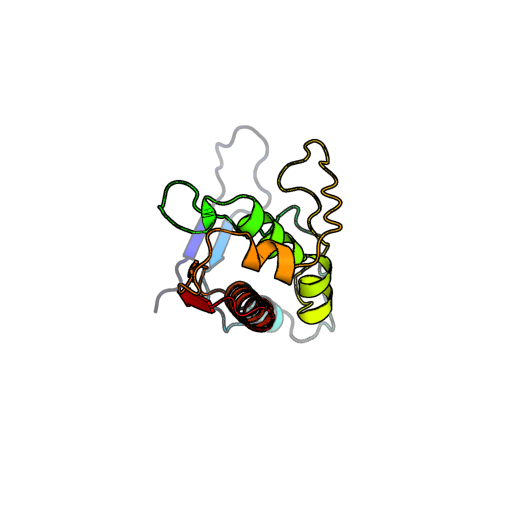 ? -18.355 3.145 14.919 1.00 94.06 129 THR A O 1
ATOM 1063 N N . TYR A 1 130 ? -16.310 3.324 15.805 1.00 95.56 130 TYR A N 1
ATOM 1064 C CA . TYR A 1 130 ? -15.937 1.939 15.528 1.00 95.56 130 TYR A CA 1
ATOM 1065 C C . TYR A 1 130 ? -16.579 0.963 16.523 1.00 95.56 130 TYR A C 1
ATOM 1067 O O . TYR A 1 130 ? -16.271 0.959 17.714 1.00 95.56 130 TYR A O 1
ATOM 1075 N N . HIS A 1 131 ? -17.429 0.069 16.012 1.00 91.94 131 HIS A N 1
ATOM 1076 C CA . HIS A 1 131 ? -18.183 -0.902 16.815 1.00 91.94 131 HIS A CA 1
ATOM 1077 C C . HIS A 1 131 ? -17.720 -2.351 16.589 1.00 91.94 131 HIS A C 1
ATOM 1079 O O . HIS A 1 131 ? -18.539 -3.262 16.503 1.00 91.94 131 HIS A O 1
ATOM 1085 N N . HIS A 1 132 ? -16.405 -2.588 16.510 1.00 92.12 132 HIS A N 1
ATOM 1086 C CA . HIS A 1 132 ? -15.823 -3.928 16.296 1.00 92.12 132 HIS A CA 1
ATOM 1087 C C . HIS A 1 132 ? -16.220 -4.599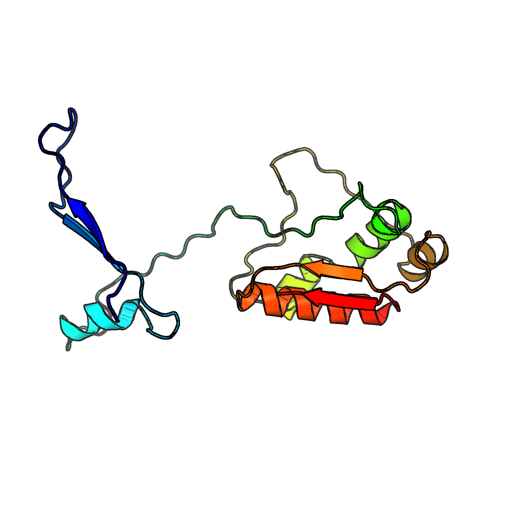 14.968 1.00 92.12 132 HIS A C 1
ATOM 1089 O O . HIS A 1 132 ? -16.157 -5.827 14.839 1.00 92.12 132 HIS A O 1
ATOM 1095 N N . GLU A 1 133 ? -16.634 -3.803 13.985 1.00 93.69 133 GLU A N 1
ATOM 1096 C CA . GLU A 1 133 ? -16.912 -4.279 12.635 1.00 93.69 133 GLU A CA 1
ATOM 1097 C C . GLU A 1 133 ? -15.631 -4.710 11.914 1.00 93.69 133 GLU A C 1
ATOM 1099 O O . GLU A 1 133 ? -14.525 -4.285 12.247 1.00 93.69 133 GLU A O 1
ATOM 1104 N N . VAL A 1 134 ? -15.774 -5.580 10.917 1.00 95.94 134 VAL A N 1
ATOM 1105 C CA . VAL A 1 134 ? -14.626 -6.086 10.165 1.00 95.94 134 VAL A CA 1
ATOM 1106 C C . VAL A 1 134 ? -14.295 -5.133 9.023 1.00 95.94 134 VAL A C 1
ATOM 1108 O O . VAL A 1 134 ? -15.090 -4.938 8.100 1.00 95.94 134 VAL A O 1
ATOM 1111 N N . LEU A 1 135 ? -13.100 -4.554 9.074 1.00 96.00 135 LEU A N 1
ATOM 1112 C CA . LEU A 1 135 ? -12.567 -3.698 8.026 1.00 96.00 135 LEU A CA 1
ATOM 1113 C C . LEU A 1 135 ? -11.971 -4.540 6.906 1.00 96.00 135 LEU A C 1
ATOM 1115 O O . LEU A 1 135 ? -11.250 -5.499 7.155 1.00 96.00 135 LEU A O 1
ATOM 1119 N N . GLN A 1 136 ? -12.230 -4.141 5.669 1.00 96.31 136 GLN A N 1
ATOM 1120 C CA . GLN A 1 136 ? -11.722 -4.829 4.488 1.00 96.31 136 GLN A CA 1
ATOM 1121 C C . GLN A 1 136 ? -10.535 -4.039 3.932 1.00 96.31 136 GLN A C 1
ATOM 1123 O O . GLN A 1 136 ? -10.705 -2.895 3.503 1.00 96.31 136 GLN A O 1
ATOM 1128 N N . LEU A 1 137 ? -9.345 -4.637 3.961 1.00 96.94 137 LEU A N 1
ATOM 1129 C CA . LEU A 1 137 ? -8.126 -4.089 3.377 1.00 96.94 137 LEU A CA 1
ATOM 1130 C C . LEU A 1 137 ? -7.908 -4.717 2.001 1.00 96.94 137 LEU A C 1
ATOM 1132 O O . LEU A 1 137 ? -7.839 -5.936 1.880 1.00 96.94 137 LEU A O 1
ATOM 1136 N N . TYR A 1 138 ? -7.801 -3.878 0.976 1.00 95.94 138 TYR A N 1
ATOM 1137 C CA . TYR A 1 138 ? -7.563 -4.299 -0.402 1.00 95.94 138 TYR A CA 1
ATOM 1138 C C . TYR A 1 138 ? -6.163 -3.877 -0.819 1.00 95.94 138 TY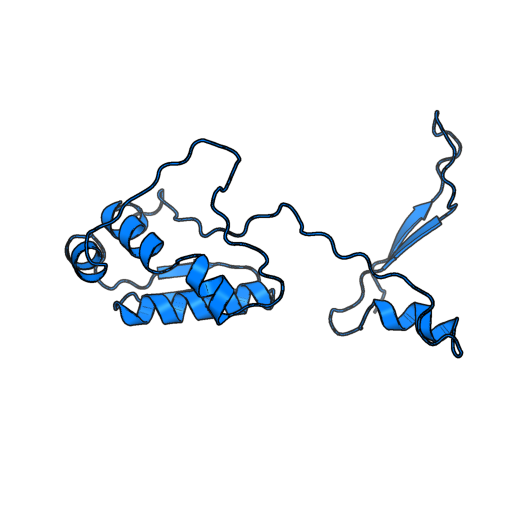R A C 1
ATOM 1140 O O . TYR A 1 138 ? -5.781 -2.724 -0.617 1.00 95.94 138 TYR A O 1
ATOM 1148 N N . THR A 1 139 ? -5.413 -4.798 -1.411 1.00 94.69 139 THR A N 1
ATOM 1149 C CA . THR A 1 139 ? -4.079 -4.524 -1.946 1.00 94.69 139 THR A CA 1
ATOM 1150 C C . THR A 1 139 ? -3.780 -5.444 -3.128 1.00 94.69 139 THR A C 1
ATOM 1152 O O . THR A 1 139 ? -4.563 -6.334 -3.445 1.00 94.69 139 THR A O 1
ATOM 1155 N N . PHE A 1 140 ? -2.660 -5.225 -3.808 1.00 91.56 140 PHE A N 1
ATOM 1156 C CA . PHE A 1 140 ? -2.220 -6.097 -4.893 1.00 91.56 140 PHE A CA 1
ATOM 1157 C C . PHE A 1 140 ? -1.629 -7.411 -4.360 1.00 91.56 140 PHE A C 1
ATOM 1159 O O . PHE A 1 140 ? -1.120 -7.482 -3.246 1.00 91.56 140 PHE A O 1
ATOM 1166 N N . THR A 1 141 ? -1.576 -8.442 -5.205 1.00 90.31 141 THR A N 1
ATOM 1167 C CA . THR A 1 141 ? -1.001 -9.761 -4.875 1.00 90.31 141 THR A CA 1
ATOM 1168 C C . THR A 1 141 ? 0.540 -9.793 -4.895 1.00 90.31 141 THR A C 1
ATOM 1170 O O . THR A 1 141 ? 1.141 -10.865 -5.007 1.00 90.31 141 THR A O 1
ATOM 1173 N N . GLY A 1 142 ? 1.206 -8.632 -4.908 1.00 86.94 142 GLY A N 1
ATOM 1174 C CA . GLY A 1 142 ? 2.668 -8.542 -4.800 1.00 86.94 142 GLY A CA 1
ATOM 1175 C C . GLY A 1 142 ? 3.134 -9.048 -3.437 1.00 86.94 142 GLY A C 1
ATOM 1176 O O . GLY A 1 142 ? 2.402 -8.926 -2.462 1.00 86.94 142 GLY A O 1
ATOM 1177 N N . GLN A 1 143 ? 4.319 -9.658 -3.361 1.00 87.62 143 GLN A N 1
ATOM 1178 C CA . GLN A 1 143 ? 4.798 -10.236 -2.100 1.00 87.62 143 GLN A CA 1
ATOM 1179 C C . GLN A 1 143 ? 4.937 -9.160 -1.013 1.00 87.62 143 GLN A C 1
ATOM 1181 O O . GLN A 1 143 ? 4.429 -9.333 0.089 1.00 87.62 143 GLN A O 1
ATOM 1186 N N . ASP A 1 144 ? 5.556 -8.037 -1.361 1.00 87.62 144 ASP A N 1
ATOM 1187 C CA . ASP A 1 144 ? 5.681 -6.835 -0.539 1.00 87.62 144 ASP A CA 1
ATOM 1188 C C . ASP A 1 144 ? 4.318 -6.316 -0.058 1.00 87.62 144 ASP A C 1
ATOM 1190 O O . ASP A 1 144 ? 4.121 -6.063 1.129 1.00 87.62 144 ASP A O 1
ATOM 1194 N N . HIS A 1 145 ? 3.340 -6.249 -0.959 1.00 91.25 145 HIS A N 1
ATOM 1195 C CA . HIS A 1 145 ? 1.980 -5.812 -0.651 1.00 91.25 145 HIS A CA 1
ATOM 1196 C C . HIS A 1 145 ? 1.230 -6.765 0.292 1.00 91.25 145 HIS A C 1
ATOM 1198 O O . HIS A 1 145 ? 0.490 -6.317 1.171 1.00 91.25 145 HIS A O 1
ATOM 1204 N N . VAL A 1 146 ? 1.417 -8.076 0.122 1.00 93.38 146 VAL A N 1
ATOM 1205 C CA . VAL A 1 146 ? 0.827 -9.107 0.986 1.00 93.38 146 VAL A CA 1
ATOM 1206 C C . VAL A 1 146 ? 1.453 -9.059 2.380 1.00 93.38 146 VAL A C 1
ATOM 1208 O O . VAL A 1 146 ? 0.722 -9.111 3.370 1.00 93.38 146 VAL A O 1
ATOM 1211 N N . GLU A 1 147 ? 2.777 -8.921 2.466 1.00 93.94 147 GLU A N 1
ATOM 1212 C CA . GLU A 1 147 ? 3.501 -8.752 3.731 1.00 93.94 147 GLU A CA 1
ATOM 1213 C C . GLU A 1 147 ? 3.022 -7.504 4.486 1.00 93.94 147 GLU A C 1
ATOM 1215 O O . GLU A 1 147 ? 2.701 -7.592 5.673 1.00 93.94 147 GLU A O 1
ATOM 1220 N N . ASP A 1 148 ? 2.892 -6.367 3.794 1.00 94.19 148 ASP A N 1
ATOM 1221 C CA . ASP A 1 148 ? 2.400 -5.117 4.382 1.00 94.19 148 ASP A CA 1
ATOM 1222 C C . ASP A 1 148 ? 0.972 -5.273 4.927 1.00 94.19 148 ASP A C 1
ATOM 1224 O O . ASP A 1 148 ? 0.682 -4.874 6.055 1.00 94.19 148 ASP A O 1
ATOM 1228 N N . ALA A 1 149 ? 0.069 -5.897 4.164 1.00 96.06 149 ALA A N 1
ATOM 1229 C CA . ALA A 1 149 ? -1.313 -6.115 4.593 1.00 96.06 149 ALA A CA 1
ATOM 1230 C C . ALA A 1 149 ? -1.416 -7.068 5.796 1.00 96.06 149 ALA A C 1
ATOM 1232 O O . ALA A 1 149 ? -2.204 -6.837 6.718 1.00 96.06 149 ALA A O 1
ATOM 1233 N N . GLN A 1 150 ? -0.607 -8.129 5.827 1.00 96.31 150 GLN A N 1
ATOM 1234 C CA . GLN A 1 150 ? -0.529 -9.038 6.975 1.00 96.31 150 GLN A CA 1
ATOM 1235 C C . GLN A 1 150 ? 0.016 -8.330 8.219 1.00 96.31 150 GLN A C 1
ATOM 1237 O O . GLN A 1 150 ? -0.495 -8.532 9.324 1.00 96.31 150 GLN A O 1
ATOM 1242 N N . TRP A 1 151 ? 1.014 -7.464 8.044 1.00 96.75 151 TRP A N 1
ATOM 1243 C CA . TRP A 1 151 ? 1.554 -6.651 9.125 1.00 96.75 151 TRP A CA 1
ATOM 1244 C C . TRP A 1 151 ? 0.508 -5.674 9.676 1.00 96.75 151 TRP A C 1
ATOM 1246 O O . TRP A 1 151 ? 0.267 -5.664 10.883 1.00 96.75 151 TRP A O 1
ATOM 1256 N N . ILE A 1 152 ? -0.200 -4.942 8.807 1.00 97.00 152 ILE A N 1
ATOM 1257 C CA . ILE A 1 152 ? -1.287 -4.030 9.204 1.00 97.00 152 ILE A CA 1
ATOM 1258 C C . ILE A 1 152 ? -2.367 -4.782 9.987 1.00 97.00 152 ILE A C 1
ATOM 1260 O O . ILE A 1 152 ? -2.779 -4.334 11.057 1.00 97.00 152 ILE A O 1
ATOM 1264 N N . GLN A 1 153 ? -2.799 -5.946 9.491 1.00 97.44 153 GLN A N 1
ATOM 1265 C CA . GLN A 1 153 ? -3.789 -6.782 10.169 1.00 97.44 153 GLN A CA 1
ATOM 1266 C C . GLN A 1 153 ? -3.344 -7.142 11.594 1.00 97.44 153 GLN A C 1
ATOM 1268 O O . GLN A 1 153 ? -4.122 -7.004 12.542 1.00 97.44 153 GLN A O 1
ATOM 1273 N N . LYS A 1 154 ? -2.088 -7.573 11.759 1.00 97.06 154 LYS A N 1
ATOM 1274 C CA . LYS A 1 154 ? -1.515 -7.937 13.060 1.00 97.06 154 LYS A CA 1
ATOM 1275 C C . LYS A 1 154 ? -1.412 -6.738 14.003 1.00 97.06 154 LYS A C 1
ATOM 1277 O O . LYS A 1 154 ? -1.740 -6.876 15.181 1.00 97.06 154 LYS A O 1
ATOM 1282 N N . GLU A 1 155 ? -0.979 -5.579 13.515 1.00 96.38 155 GLU A N 1
ATOM 1283 C CA . GLU A 1 155 ? -0.868 -4.371 14.338 1.00 96.38 155 GLU A CA 1
ATOM 1284 C C . GLU A 1 155 ? -2.237 -3.855 14.789 1.00 96.38 155 GLU A C 1
ATOM 1286 O O . GLU A 1 155 ? -2.419 -3.548 15.967 1.00 96.38 155 GLU A O 1
ATOM 1291 N N . CYS A 1 156 ? -3.228 -3.834 13.896 1.00 96.62 156 CYS A N 1
ATOM 1292 C CA . CYS A 1 156 ? -4.606 -3.475 14.230 1.00 96.62 156 CYS A CA 1
ATOM 1293 C C . CYS A 1 156 ? -5.220 -4.423 15.274 1.00 96.62 156 CYS A C 1
ATOM 1295 O O . CYS A 1 156 ? -5.897 -3.969 16.203 1.00 96.62 156 CYS A O 1
ATOM 1297 N N . ALA A 1 157 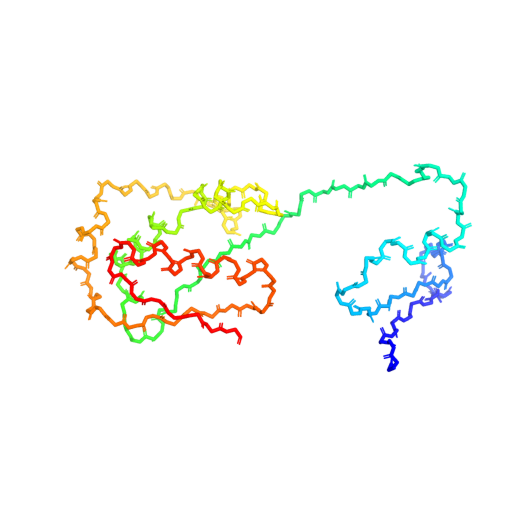? -4.932 -5.726 15.183 1.00 96.56 157 ALA A N 1
ATOM 1298 C CA . ALA A 1 157 ? -5.464 -6.726 16.106 1.00 96.56 157 ALA A CA 1
ATOM 1299 C C . ALA A 1 157 ? -5.047 -6.490 17.570 1.00 96.56 157 ALA A C 1
ATOM 1301 O O . ALA A 1 157 ? -5.828 -6.792 18.475 1.00 96.56 157 ALA A O 1
ATOM 1302 N N . LYS A 1 158 ? -3.873 -5.888 17.823 1.00 95.62 158 LYS A N 1
ATOM 1303 C CA . LYS A 1 158 ? -3.407 -5.539 19.182 1.00 95.62 158 LYS A CA 1
ATOM 1304 C C . LYS A 1 158 ? -4.354 -4.582 19.914 1.00 95.62 158 LYS A C 1
ATOM 1306 O O . LYS A 1 158 ? -4.390 -4.591 21.139 1.00 95.62 158 LYS A O 1
ATOM 1311 N N . TYR A 1 159 ? -5.129 -3.794 19.170 1.00 95.25 159 TYR A N 1
ATOM 1312 C CA . TYR A 1 159 ? -6.065 -2.796 19.693 1.00 95.25 159 TYR A CA 1
ATOM 1313 C C . TYR A 1 159 ? -7.534 -3.215 19.524 1.00 95.25 159 TYR A C 1
ATOM 1315 O O . TYR A 1 159 ? -8.435 -2.386 19.633 1.00 95.25 159 TYR A O 1
ATOM 1323 N N . GLY A 1 160 ? -7.796 -4.493 19.222 1.00 94.81 160 GLY A N 1
ATOM 1324 C CA . GLY A 1 160 ? -9.153 -5.008 19.005 1.00 94.81 160 GLY A CA 1
ATOM 1325 C C . GLY A 1 160 ? -9.779 -4.604 17.664 1.00 94.81 160 GLY A C 1
ATOM 1326 O O . GLY A 1 160 ? -10.984 -4.788 17.464 1.00 94.81 160 GLY A O 1
ATOM 1327 N N . ILE A 1 161 ? -8.983 -4.072 16.730 1.00 97.06 161 ILE A N 1
ATOM 1328 C CA . ILE A 1 161 ? -9.448 -3.709 15.391 1.00 97.06 161 ILE A CA 1
ATOM 1329 C C . ILE A 1 161 ? -9.369 -4.939 14.482 1.00 97.06 161 ILE A C 1
ATOM 1331 O O . ILE A 1 161 ? -8.309 -5.547 14.337 1.00 97.06 161 ILE A O 1
ATOM 1335 N N . ARG A 1 162 ? -10.497 -5.318 13.872 1.00 97.25 162 ARG A N 1
ATOM 1336 C CA . ARG A 1 162 ? -10.602 -6.500 13.011 1.00 97.25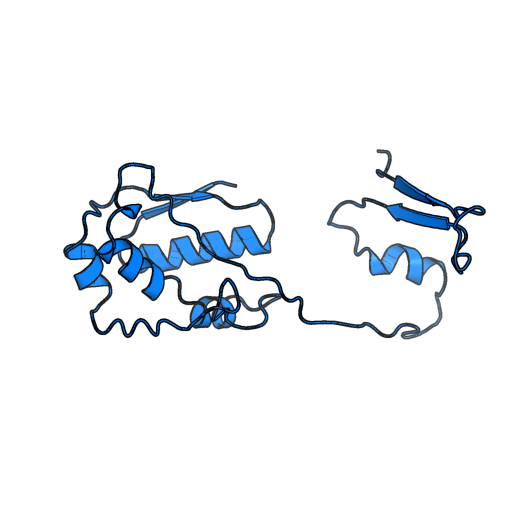 162 ARG A CA 1
ATOM 1337 C C . ARG A 1 162 ? -10.401 -6.082 11.562 1.00 97.25 162 ARG A C 1
ATOM 1339 O O . ARG A 1 162 ? -11.185 -5.298 11.039 1.00 97.25 162 ARG A O 1
ATOM 1346 N N . VAL A 1 163 ? -9.363 -6.617 10.927 1.00 97.38 163 VAL A N 1
ATOM 1347 C CA . VAL A 1 163 ? -9.036 -6.353 9.521 1.00 97.38 163 VAL A CA 1
ATOM 1348 C C . VAL A 1 163 ? -8.976 -7.676 8.767 1.00 97.38 163 VAL A C 1
ATOM 1350 O O . VAL A 1 163 ? -8.355 -8.629 9.238 1.00 97.38 163 VAL A O 1
ATOM 1353 N N . GLU A 1 164 ? -9.610 -7.734 7.604 1.00 97.69 164 GLU A N 1
ATOM 1354 C CA . GLU A 1 164 ? -9.537 -8.838 6.650 1.00 97.69 164 GLU A CA 1
ATOM 1355 C C . GLU A 1 164 ? -8.840 -8.376 5.373 1.00 97.69 164 GLU A C 1
ATOM 1357 O O . GLU A 1 164 ? -9.177 -7.335 4.803 1.00 97.69 164 GLU A O 1
ATOM 1362 N N . ASN A 1 165 ? -7.860 -9.161 4.933 1.00 95.31 165 ASN A N 1
ATOM 1363 C CA . ASN A 1 165 ? -7.065 -8.862 3.750 1.00 95.31 165 ASN A CA 1
ATOM 1364 C C . ASN A 1 165 ? -7.700 -9.498 2.510 1.00 95.31 165 ASN A C 1
ATOM 1366 O O . ASN A 1 165 ? -7.989 -10.693 2.505 1.00 95.31 165 ASN A O 1
ATOM 1370 N N . ASN A 1 166 ? -7.863 -8.700 1.458 1.00 92.56 166 ASN A N 1
ATOM 1371 C CA . ASN A 1 166 ? -8.352 -9.111 0.147 1.00 92.56 166 ASN A CA 1
ATOM 1372 C C . ASN A 1 166 ? -7.269 -8.819 -0.897 1.00 92.56 166 ASN A C 1
ATOM 1374 O O . ASN A 1 166 ? -6.769 -7.690 -0.969 1.00 92.56 166 ASN A O 1
ATOM 1378 N N . PHE A 1 167 ? -6.931 -9.840 -1.685 1.00 87.94 167 PHE A N 1
ATOM 1379 C CA . PHE A 1 167 ? -5.877 -9.823 -2.701 1.00 87.94 167 PHE A CA 1
ATOM 1380 C C . PHE A 1 167 ? -6.440 -10.214 -4.068 1.00 87.94 167 PHE A C 1
ATOM 1382 O O . PHE A 1 167 ? -7.318 -11.108 -4.097 1.00 87.94 167 PHE A O 1
#

Foldseek 3Di:
DDWPKDKDAWDPVPPDDTDPDGIDIDTDDDPPDPVVCPPCCVPPVDDPDPDDDDDDLDPADDDDDQDCVDPDQSVWPLLVVLLCVLLDQVVCCVPVPDSSDDRDQDNDPDDDDPPPPPDDSLVSCVPTRHDLDEAEAEDDPDPVGVVSQVSSQVSCVVNSRHYDYDD

Organism: NCBI:txid1890302

Sequence (167 aa):
KNAQLFVLEVHDLYYRERPFLDRIELMNVEKNVNTYDVLVKAQYKDKEKPNKELSRLESNVTYVTCNLVKEGPMQDELFRTALHQIIHGDKIVQELGGERGEVAKKLILANERKIEIKEEIECLVKRSTYHHEVLQLYTFTGQDHVEDAQWIQKECAKYGIRVENNF